Protein AF-A0A7N2MAT2-F1 (afdb_monomer_lite)

Structure (mmCIF, N/CA/C/O backbone):
data_AF-A0A7N2MAT2-F1
#
_entry.id   AF-A0A7N2MAT2-F1
#
loop_
_atom_site.group_PDB
_atom_site.id
_atom_site.type_symbol
_atom_site.label_atom_id
_atom_site.label_alt_id
_atom_site.label_comp_id
_atom_site.label_asym_id
_atom_site.label_entity_id
_atom_site.label_seq_id
_atom_site.pdbx_PDB_ins_code
_atom_site.Cartn_x
_atom_site.Cartn_y
_atom_site.Cartn_z
_atom_site.occupancy
_atom_site.B_iso_or_equiv
_atom_site.auth_seq_id
_atom_site.auth_comp_id
_atom_site.auth_asym_id
_atom_site.auth_atom_id
_atom_site.pdbx_PDB_model_num
ATOM 1 N N . MET A 1 1 ? -29.781 -17.887 27.321 1.00 36.00 1 MET A N 1
ATOM 2 C CA . MET A 1 1 ? -29.172 -17.458 26.044 1.00 36.00 1 MET A CA 1
ATOM 3 C C . MET A 1 1 ? -29.415 -15.967 25.912 1.00 36.00 1 MET A C 1
ATOM 5 O O . MET A 1 1 ? -30.564 -15.576 25.769 1.00 36.00 1 MET A O 1
ATOM 9 N N . ALA A 1 2 ? -28.387 -15.138 26.087 1.00 37.56 2 ALA A N 1
ATOM 10 C CA . ALA A 1 2 ? -28.509 -13.698 25.880 1.00 37.56 2 ALA A CA 1
ATOM 11 C C . ALA A 1 2 ? -28.261 -13.414 24.395 1.00 37.56 2 ALA A C 1
ATOM 13 O O . ALA A 1 2 ? -27.155 -13.630 23.907 1.00 37.56 2 ALA A O 1
ATOM 14 N N . ASN A 1 3 ? -29.299 -12.980 23.681 1.00 39.81 3 ASN A N 1
ATOM 15 C CA . ASN A 1 3 ? -29.162 -12.456 22.330 1.00 39.81 3 ASN A CA 1
ATOM 16 C C . ASN A 1 3 ? -28.732 -10.991 22.464 1.00 39.81 3 ASN A C 1
ATOM 18 O O . ASN A 1 3 ? -29.549 -10.129 22.777 1.00 39.81 3 ASN A O 1
ATOM 22 N N . SER A 1 4 ? -27.438 -10.719 22.297 1.00 40.03 4 SER A N 1
ATOM 23 C CA . SER A 1 4 ? -26.948 -9.354 22.124 1.00 40.03 4 SER A CA 1
ATOM 24 C C . SER A 1 4 ? -27.066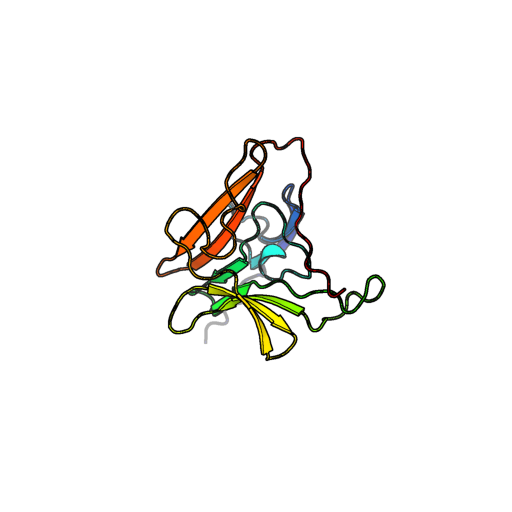 -9.016 20.643 1.00 40.03 4 SER A C 1
ATOM 26 O O . SER A 1 4 ? -26.156 -9.258 19.855 1.00 40.03 4 SER A O 1
ATOM 28 N N . THR A 1 5 ? -28.219 -8.491 20.242 1.00 49.62 5 THR A N 1
ATOM 29 C CA . THR A 1 5 ? -28.290 -7.654 19.047 1.00 49.62 5 THR A CA 1
ATOM 30 C C . THR A 1 5 ? -27.526 -6.379 19.379 1.00 49.62 5 THR A C 1
ATOM 32 O O . THR A 1 5 ? -28.062 -5.499 20.049 1.00 49.62 5 THR A O 1
ATOM 35 N N . LYS A 1 6 ? -26.254 -6.291 18.971 1.00 52.84 6 LYS A N 1
ATOM 36 C CA . LYS A 1 6 ? -25.632 -4.978 18.792 1.00 52.84 6 LYS A CA 1
ATOM 37 C C . LYS A 1 6 ? -26.511 -4.253 17.781 1.00 52.84 6 LYS A C 1
ATOM 39 O O . LYS A 1 6 ? -26.612 -4.709 16.643 1.00 52.84 6 LYS A O 1
ATOM 44 N N . GLU A 1 7 ? -27.198 -3.196 18.208 1.00 53.06 7 GLU A N 1
AT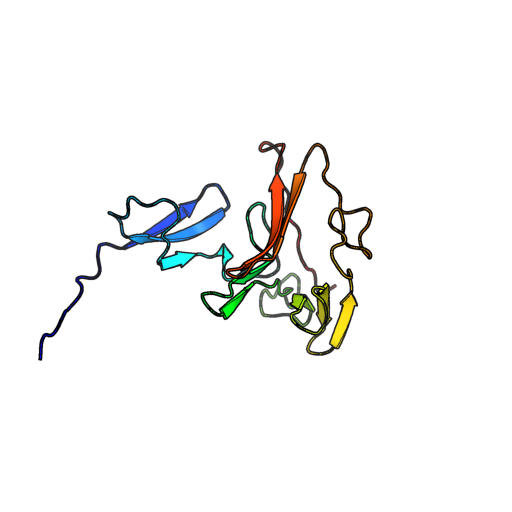OM 45 C CA . GLU A 1 7 ? -27.733 -2.225 17.260 1.00 53.06 7 GLU A CA 1
ATOM 46 C C . GLU A 1 7 ? -26.580 -1.871 16.326 1.00 53.06 7 GLU A C 1
ATOM 48 O O . GLU A 1 7 ? -25.486 -1.535 16.787 1.00 53.06 7 GLU A O 1
ATOM 53 N N . ALA A 1 8 ? -26.783 -2.057 15.023 1.00 57.25 8 ALA A N 1
ATOM 54 C CA . ALA A 1 8 ? -25.854 -1.545 14.038 1.00 57.25 8 ALA A CA 1
ATOM 55 C C . ALA A 1 8 ? -25.873 -0.026 14.207 1.00 57.25 8 ALA A C 1
ATOM 57 O O . ALA A 1 8 ? -26.793 0.637 13.730 1.00 57.25 8 ALA A O 1
ATOM 58 N N . GLY A 1 9 ? -24.919 0.499 14.980 1.00 64.69 9 GLY A N 1
ATOM 59 C CA . GLY A 1 9 ? -24.742 1.929 15.157 1.00 64.69 9 GLY A CA 1
ATOM 60 C C . GLY A 1 9 ? -24.710 2.579 13.782 1.00 64.69 9 GLY A C 1
ATOM 61 O O . GLY A 1 9 ? -24.147 2.005 12.841 1.00 64.69 9 GLY A O 1
ATOM 62 N N . ASN A 1 10 ? -25.370 3.732 13.651 1.00 82.44 10 ASN A N 1
ATOM 63 C CA . ASN A 1 10 ? -25.437 4.471 12.395 1.00 82.44 10 ASN A CA 1
ATOM 64 C C . ASN A 1 10 ? -24.042 4.516 11.765 1.00 82.44 10 ASN A C 1
ATOM 66 O O . ASN A 1 10 ? -23.112 5.091 12.326 1.00 82.44 10 ASN A O 1
ATOM 70 N N . SER A 1 11 ? -23.870 3.829 10.641 1.00 88.69 11 SER A N 1
ATOM 71 C CA . SER A 1 11 ? -22.589 3.737 9.951 1.00 88.69 11 SER A CA 1
ATOM 72 C C . SER A 1 11 ? -22.582 4.738 8.810 1.00 88.69 11 SER A C 1
ATOM 74 O O . SER A 1 11 ? -23.569 4.866 8.085 1.00 88.69 11 SER A O 1
ATOM 76 N N . LYS A 1 12 ? -21.466 5.441 8.631 1.00 91.62 12 LYS A N 1
ATOM 77 C CA . LYS A 1 12 ? -21.281 6.396 7.539 1.00 91.62 12 LYS A CA 1
ATOM 78 C C . LYS A 1 12 ? -20.102 6.006 6.667 1.00 91.62 12 LYS A C 1
ATOM 80 O O . LYS A 1 12 ? -19.063 5.556 7.154 1.00 91.62 12 LYS A O 1
ATOM 85 N N . VAL A 1 13 ? -20.275 6.230 5.371 1.00 94.69 13 VAL A N 1
ATOM 86 C CA . VAL A 1 13 ? -19.206 6.145 4.378 1.00 94.69 13 VAL A CA 1
ATOM 87 C C . VAL A 1 13 ? -18.666 7.550 4.157 1.00 94.69 13 VAL A C 1
ATOM 89 O O . VAL A 1 13 ? -19.436 8.488 3.955 1.00 94.69 13 VAL A O 1
ATOM 92 N N . GLN A 1 14 ? -17.350 7.707 4.208 1.00 94.31 14 GLN A N 1
ATOM 93 C CA . GLN A 1 14 ? -16.696 8.997 4.041 1.00 94.31 14 GLN A CA 1
ATOM 94 C C . GLN A 1 14 ? -15.456 8.858 3.165 1.00 94.31 14 GLN A C 1
ATOM 96 O O . GLN A 1 14 ? -14.627 7.986 3.400 1.00 94.31 14 GLN A O 1
ATOM 101 N N . LEU A 1 15 ? -15.304 9.753 2.190 1.00 96.56 15 LEU A N 1
ATOM 102 C CA . LEU A 1 15 ? -14.044 9.945 1.480 1.00 96.56 15 LEU A CA 1
ATOM 103 C C . LEU A 1 15 ? -13.208 10.981 2.239 1.00 96.56 15 LEU A C 1
ATOM 105 O O . LEU A 1 15 ? -13.684 12.088 2.489 1.00 96.56 15 LEU A O 1
ATOM 109 N N . LEU A 1 16 ? -12.000 10.605 2.654 1.00 94.62 16 LEU A N 1
ATOM 110 C CA . LEU A 1 16 ? -11.055 11.502 3.321 1.00 94.62 16 LEU A CA 1
ATOM 111 C C . LEU A 1 16 ? -10.251 12.309 2.296 1.00 94.62 16 LEU A C 1
ATOM 113 O O . LEU A 1 16 ? -10.093 11.880 1.153 1.00 94.62 16 LEU A O 1
ATOM 117 N N . ASP A 1 17 ? -9.654 13.419 2.731 1.00 92.06 17 ASP A N 1
ATOM 118 C CA . ASP A 1 17 ? -8.794 14.263 1.882 1.00 92.06 17 ASP A CA 1
ATOM 119 C C . ASP A 1 17 ? -7.564 13.513 1.339 1.00 92.06 17 ASP A C 1
ATOM 121 O O . ASP A 1 17 ? -7.007 13.880 0.307 1.00 92.06 17 ASP A O 1
ATOM 125 N N . SER A 1 18 ? -7.156 12.422 1.998 1.00 91.88 18 SER A N 1
ATOM 126 C CA . SER A 1 18 ? -6.105 11.518 1.514 1.00 91.88 18 SER A CA 1
ATOM 127 C C . SER A 1 18 ? -6.521 10.673 0.304 1.00 91.88 18 SER A C 1
ATOM 129 O O . SER A 1 18 ? -5.674 10.022 -0.303 1.00 91.88 18 SER A O 1
ATOM 131 N N . GLY A 1 19 ? -7.813 10.639 -0.035 1.00 94.12 19 GLY A N 1
ATOM 132 C CA . GLY A 1 19 ? -8.395 9.724 -1.017 1.00 94.12 19 GLY A CA 1
ATOM 133 C C . GLY A 1 19 ? -8.821 8.374 -0.433 1.00 94.12 19 GLY A C 1
ATOM 134 O O . GLY A 1 19 ? -9.350 7.541 -1.165 1.00 94.12 19 GLY A O 1
ATOM 135 N N . ASN A 1 20 ? -8.630 8.143 0.870 1.00 96.75 20 ASN A N 1
ATOM 136 C CA . ASN A 1 20 ? -9.092 6.920 1.521 1.00 96.75 20 ASN A CA 1
ATOM 137 C C . ASN A 1 20 ? -10.613 6.969 1.732 1.00 96.75 20 ASN A C 1
ATOM 139 O O . ASN A 1 20 ? -11.121 7.817 2.469 1.00 96.75 20 ASN A O 1
ATOM 143 N N . LEU A 1 21 ? -11.340 6.053 1.099 1.00 97.25 21 LEU A N 1
ATOM 144 C CA . LEU A 1 21 ? -12.749 5.804 1.377 1.00 97.25 21 LEU A CA 1
ATOM 145 C C . LEU A 1 21 ? -12.864 4.910 2.614 1.00 97.25 21 LEU A C 1
ATOM 147 O O . LEU A 1 21 ? -12.332 3.803 2.620 1.00 97.25 21 LEU A O 1
ATOM 151 N N . VAL A 1 22 ? -13.562 5.376 3.647 1.00 96.19 22 VAL A N 1
ATOM 152 C CA . VAL A 1 22 ? -13.679 4.679 4.933 1.00 96.19 22 VAL A CA 1
ATOM 153 C C . VAL A 1 22 ? -15.134 4.445 5.319 1.00 96.19 22 VAL A C 1
ATOM 155 O O . VAL A 1 22 ? -16.005 5.278 5.061 1.00 96.19 22 VAL A O 1
ATOM 158 N N . LEU A 1 23 ? -15.381 3.316 5.979 1.00 94.69 23 LEU A N 1
ATOM 159 C CA . LEU A 1 23 ? -16.622 3.012 6.681 1.00 94.69 23 LEU A CA 1
ATOM 160 C C . LEU A 1 23 ? -16.356 3.111 8.184 1.00 94.69 23 LEU A C 1
ATOM 162 O O . LEU A 1 23 ? -15.472 2.427 8.707 1.00 94.69 23 LEU A O 1
ATOM 166 N N . ARG A 1 24 ? -17.118 3.957 8.877 1.00 91.56 24 ARG A N 1
ATOM 167 C CA . ARG A 1 24 ? -16.989 4.155 10.325 1.00 91.56 24 ARG A CA 1
ATOM 168 C C . ARG A 1 24 ? -18.332 4.392 10.989 1.00 91.56 24 ARG A C 1
ATOM 170 O O . ARG A 1 24 ? -19.266 4.866 10.343 1.00 91.56 24 ARG A O 1
ATOM 177 N N . GLU A 1 25 ? -18.410 4.107 12.281 1.00 89.88 25 GLU A N 1
ATOM 178 C CA . GLU A 1 25 ? -19.578 4.464 13.083 1.00 89.88 25 GLU A CA 1
ATOM 179 C C . GLU A 1 25 ? -19.681 5.994 13.215 1.00 89.88 25 GLU A C 1
ATOM 181 O O . GLU A 1 25 ? -18.684 6.719 13.262 1.00 89.88 25 GLU A O 1
ATOM 186 N N . GLU A 1 26 ? -20.906 6.512 13.217 1.00 83.75 26 GLU A N 1
ATOM 187 C CA . GLU A 1 26 ? -21.192 7.947 13.217 1.00 83.75 26 GLU A CA 1
ATOM 188 C C . GLU A 1 26 ? -20.692 8.632 14.492 1.00 83.75 26 GLU A C 1
ATOM 190 O O . GLU A 1 26 ? -20.127 9.725 14.403 1.00 83.75 26 GLU A O 1
ATOM 195 N N . ASN A 1 27 ? -20.832 7.934 15.623 1.00 80.69 27 ASN A N 1
ATOM 196 C CA . ASN A 1 27 ? -20.453 8.369 16.968 1.00 80.69 27 ASN A CA 1
ATOM 197 C C . ASN A 1 27 ? -19.038 7.919 17.376 1.00 80.69 27 ASN A C 1
ATOM 199 O O . ASN A 1 27 ? -18.682 8.024 18.547 1.00 80.69 27 ASN A O 1
ATOM 203 N N . GLU A 1 28 ? -18.239 7.379 16.450 1.00 78.56 28 GLU A N 1
ATOM 204 C CA . GLU A 1 28 ? -16.863 6.991 16.761 1.00 78.56 28 GLU A CA 1
ATOM 205 C C . GLU A 1 28 ? -15.975 8.235 16.866 1.00 78.56 28 GLU A C 1
ATOM 207 O O . GLU A 1 28 ? -15.676 8.908 15.873 1.00 78.56 28 GLU A O 1
ATOM 212 N N . GLU A 1 29 ? -15.554 8.531 18.093 1.00 75.06 29 GLU A N 1
ATOM 213 C CA . GLU A 1 29 ? -14.675 9.655 18.413 1.00 75.06 29 GLU A CA 1
ATOM 214 C C . GLU A 1 29 ? -13.197 9.308 18.212 1.00 75.06 29 GLU A C 1
ATOM 216 O O . GLU A 1 29 ? -12.370 10.212 18.061 1.00 75.06 29 GLU A O 1
ATOM 221 N N . LYS A 1 30 ? -12.833 8.014 18.190 1.00 78.38 30 LYS A N 1
ATOM 222 C CA . LYS A 1 30 ? -11.439 7.621 17.987 1.00 78.38 30 LYS A CA 1
ATOM 223 C C . LYS A 1 30 ? -11.016 7.896 16.544 1.00 78.38 30 LYS A C 1
ATOM 225 O O . LYS A 1 30 ? -11.617 7.351 15.612 1.00 78.38 30 LYS A O 1
ATOM 230 N N . PRO A 1 31 ? -9.947 8.685 16.334 1.00 72.94 31 PRO A N 1
ATOM 231 C CA . PRO A 1 31 ? -9.366 8.817 15.010 1.00 72.94 31 PRO A CA 1
ATOM 232 C C . PRO A 1 31 ? -8.930 7.433 14.509 1.00 72.94 31 PRO A C 1
ATOM 234 O O . PRO A 1 31 ? -8.417 6.621 15.275 1.00 72.94 31 PRO A O 1
ATOM 237 N N . GLU A 1 32 ? -9.174 7.171 13.224 1.00 80.44 32 GLU A N 1
ATOM 238 C CA . GLU A 1 32 ? -8.722 5.967 12.508 1.00 80.44 32 GLU A CA 1
ATOM 239 C C . GLU A 1 32 ? -9.322 4.619 12.952 1.00 80.44 32 GLU A C 1
ATOM 241 O O . GLU A 1 32 ? -8.899 3.573 12.460 1.00 80.44 32 GLU A O 1
ATOM 246 N N . ASN A 1 33 ? -10.355 4.601 13.807 1.00 87.50 33 ASN A N 1
ATOM 247 C CA . ASN A 1 33 ? -11.089 3.365 14.099 1.00 87.50 33 ASN A CA 1
ATOM 248 C C . ASN A 1 33 ? -12.126 3.067 13.001 1.00 87.50 33 ASN A C 1
ATOM 250 O O . ASN A 1 33 ? -13.323 3.312 13.152 1.00 87.50 33 ASN A O 1
ATOM 254 N N . TYR A 1 34 ? -11.644 2.595 11.853 1.00 91.75 34 TYR A N 1
ATOM 255 C CA . TYR A 1 34 ? -12.476 2.256 10.701 1.00 91.75 34 TYR A CA 1
ATOM 256 C C . TYR A 1 34 ? -12.891 0.785 10.737 1.00 91.75 34 TYR A C 1
ATOM 258 O O . TYR A 1 34 ? -12.069 -0.099 10.971 1.00 91.75 34 TYR A O 1
ATOM 266 N N . SER A 1 35 ? -14.160 0.503 10.442 1.00 91.94 35 SER A N 1
ATOM 267 C CA . SER A 1 35 ? -14.630 -0.873 10.230 1.00 91.94 35 SER A CA 1
ATOM 268 C C . SER A 1 35 ? -14.158 -1.426 8.883 1.00 91.94 35 SER A C 1
ATOM 270 O O . SER A 1 35 ? -14.019 -2.635 8.721 1.00 91.94 35 SER A O 1
ATOM 272 N N . TRP A 1 36 ? -13.925 -0.537 7.913 1.00 94.81 36 TRP A N 1
ATOM 273 C CA . TRP A 1 36 ? -13.347 -0.845 6.608 1.00 94.81 36 TRP A CA 1
ATOM 274 C C . TRP A 1 36 ? -12.690 0.405 6.014 1.00 94.81 36 TRP A C 1
ATOM 276 O O . TRP A 1 36 ? -13.170 1.521 6.232 1.00 94.81 36 TRP A O 1
ATOM 286 N N . GLN A 1 37 ? -11.632 0.225 5.224 1.00 96.56 37 GLN A N 1
ATOM 287 C CA . GLN A 1 37 ? -11.011 1.301 4.456 1.00 96.56 37 GLN A CA 1
ATOM 288 C C . GLN A 1 37 ? -10.483 0.812 3.105 1.00 96.56 37 GLN A C 1
ATOM 290 O O . GLN A 1 37 ? -9.974 -0.299 2.980 1.00 96.56 37 GLN A O 1
ATOM 295 N N . SER A 1 38 ? -10.551 1.672 2.093 1.00 97.50 38 SER A N 1
ATOM 296 C CA . SER A 1 38 ? -10.069 1.367 0.741 1.00 97.50 38 SER A CA 1
ATOM 297 C C . SER A 1 38 ? -8.557 1.162 0.666 1.00 97.50 38 SER A C 1
ATOM 299 O O . SER A 1 38 ? -8.086 0.360 -0.133 1.00 97.50 38 SER A O 1
ATOM 301 N N . PHE A 1 39 ? -7.786 1.836 1.525 1.00 97.00 39 PHE A N 1
ATOM 302 C CA . PHE A 1 39 ? -6.323 1.728 1.548 1.00 97.00 39 PHE A CA 1
ATOM 303 C C . PHE A 1 39 ? -5.817 0.338 1.969 1.00 97.00 39 PHE A C 1
ATOM 305 O O . PHE A 1 39 ? -4.659 0.013 1.716 1.00 97.00 39 PHE A O 1
ATOM 312 N N . ASP A 1 40 ? -6.679 -0.487 2.567 1.00 97.06 40 ASP A N 1
ATOM 313 C CA . ASP A 1 40 ? -6.394 -1.888 2.884 1.00 97.06 40 ASP A CA 1
ATOM 314 C C . ASP A 1 40 ? -6.534 -2.817 1.666 1.00 97.06 40 ASP A C 1
ATOM 316 O O . ASP A 1 40 ? -5.994 -3.919 1.676 1.00 97.06 40 ASP A O 1
ATOM 320 N N . TYR A 1 41 ? -7.204 -2.361 0.602 1.00 96.69 41 TYR A N 1
ATOM 321 C CA . TYR A 1 41 ? -7.476 -3.130 -0.616 1.00 96.69 41 TYR A CA 1
ATOM 322 C C . TYR A 1 41 ? -7.061 -2.336 -1.864 1.00 96.69 41 TYR A C 1
ATOM 324 O O . TYR A 1 41 ? -7.911 -1.936 -2.666 1.00 96.69 41 TYR A O 1
ATOM 332 N N . PRO A 1 42 ? -5.758 -2.053 -2.024 1.00 95.94 42 PRO A N 1
ATOM 333 C CA . PRO A 1 42 ? -5.259 -1.323 -3.181 1.00 95.94 42 PRO A CA 1
ATOM 334 C C . PRO A 1 42 ? -5.503 -2.061 -4.508 1.00 95.94 42 PRO A C 1
ATOM 336 O O . PRO A 1 42 ? -5.515 -3.288 -4.566 1.00 95.94 42 PRO A O 1
ATOM 339 N N . SER A 1 43 ? -5.641 -1.288 -5.589 1.00 95.69 43 SER A N 1
ATOM 340 C CA . SER A 1 43 ? -5.639 -1.786 -6.974 1.00 95.69 43 SER A CA 1
ATOM 341 C C . SER A 1 43 ? -4.225 -1.658 -7.569 1.00 95.69 43 SER A C 1
ATOM 343 O O . SER A 1 43 ? -3.272 -2.188 -7.004 1.00 95.69 43 SER A O 1
ATOM 345 N N . ASP A 1 44 ? -4.054 -0.942 -8.676 1.00 96.31 44 ASP A N 1
ATOM 346 C CA . ASP A 1 44 ? -2.773 -0.739 -9.363 1.00 96.31 44 ASP A CA 1
ATOM 347 C C . ASP A 1 44 ? -1.979 0.470 -8.839 1.00 96.31 44 ASP A C 1
ATOM 349 O O . ASP A 1 44 ? -0.795 0.629 -9.137 1.00 96.31 44 ASP A O 1
ATOM 353 N N . THR A 1 45 ? -2.630 1.333 -8.060 1.00 96.12 45 THR A N 1
ATOM 354 C CA . THR A 1 45 ? -2.127 2.658 -7.702 1.00 96.12 45 THR A CA 1
ATOM 355 C C . THR A 1 45 ? -1.771 2.750 -6.221 1.00 96.12 45 THR A C 1
ATOM 357 O O . THR A 1 45 ? -2.551 2.385 -5.344 1.00 96.12 45 THR A O 1
ATOM 360 N N . TRP A 1 46 ? -0.605 3.328 -5.945 1.00 95.62 46 TRP A N 1
ATOM 361 C CA . TRP A 1 46 ? -0.111 3.658 -4.616 1.00 95.62 46 TRP A CA 1
ATOM 362 C C . TRP A 1 46 ? -0.116 5.175 -4.407 1.00 95.62 46 TRP A C 1
ATOM 364 O O . TRP A 1 46 ? 0.550 5.924 -5.133 1.00 95.62 46 TRP A O 1
ATOM 374 N N . LEU A 1 47 ? -0.886 5.621 -3.415 1.00 95.88 47 LEU A N 1
ATOM 375 C CA . LEU A 1 47 ? -1.061 7.019 -3.022 1.00 95.88 47 LEU A CA 1
ATOM 376 C C . LEU A 1 47 ? -0.277 7.344 -1.741 1.00 95.88 47 LEU A C 1
ATOM 378 O O . LEU A 1 47 ? 0.047 6.435 -0.968 1.00 95.88 47 LEU A O 1
ATOM 382 N N . PRO A 1 48 ? 0.001 8.634 -1.477 1.00 94.81 48 PRO A N 1
ATOM 383 C CA . PRO A 1 48 ? 0.621 9.042 -0.225 1.00 94.81 48 PRO A CA 1
ATOM 384 C C . PRO A 1 48 ? -0.208 8.580 0.981 1.00 94.81 48 PRO A C 1
ATOM 386 O O . PRO A 1 48 ? -1.427 8.740 1.004 1.00 94.81 48 PRO A O 1
ATOM 389 N N . GLY A 1 49 ? 0.447 8.013 1.994 1.00 93.81 49 GLY A N 1
ATOM 390 C CA . GLY A 1 49 ? -0.219 7.482 3.190 1.00 93.81 49 GLY A CA 1
ATOM 391 C C . GLY A 1 49 ? -0.776 6.057 3.053 1.00 93.81 49 GLY A C 1
ATOM 392 O O . GLY A 1 49 ? -1.221 5.486 4.046 1.00 93.81 49 GLY A O 1
ATOM 393 N N . MET A 1 50 ? -0.729 5.447 1.863 1.00 96.00 50 MET A N 1
ATOM 394 C CA . MET A 1 50 ? -1.061 4.030 1.697 1.00 96.00 50 MET A CA 1
ATOM 395 C C . MET A 1 50 ? 0.090 3.139 2.167 1.00 96.00 50 MET A C 1
ATOM 397 O O . MET A 1 50 ? 1.255 3.359 1.819 1.00 96.00 50 MET A O 1
ATOM 401 N N . LYS A 1 51 ? -0.247 2.074 2.894 1.00 95.94 51 LYS A N 1
ATOM 402 C CA . LYS A 1 51 ? 0.701 1.045 3.331 1.00 95.94 51 LYS A CA 1
ATOM 403 C C . LYS A 1 51 ? 0.738 -0.095 2.315 1.00 95.94 51 LYS A C 1
ATOM 405 O O . LYS A 1 51 ? -0.299 -0.671 2.008 1.00 95.94 51 LYS A O 1
ATOM 410 N N . VAL A 1 52 ? 1.928 -0.461 1.847 1.00 95.19 52 VAL A N 1
ATOM 411 C CA . VAL A 1 52 ? 2.169 -1.710 1.108 1.00 95.19 52 VAL A CA 1
ATOM 412 C C . VAL A 1 52 ? 2.959 -2.649 2.003 1.00 95.19 52 VAL A C 1
ATOM 414 O O . VAL A 1 52 ? 4.030 -2.286 2.482 1.00 95.19 52 VAL A O 1
ATOM 417 N N . GLY A 1 53 ? 2.428 -3.840 2.260 1.00 95.06 53 GLY A N 1
ATOM 418 C CA . GLY A 1 53 ? 2.971 -4.783 3.231 1.00 95.06 53 GLY A CA 1
ATOM 419 C C . GLY A 1 53 ? 1.886 -5.496 4.027 1.00 95.06 53 GLY A C 1
ATOM 420 O O . GLY A 1 53 ? 0.773 -5.668 3.554 1.00 95.06 53 GLY A O 1
ATOM 421 N N . TRP A 1 54 ? 2.203 -5.909 5.243 1.00 95.56 54 TRP A N 1
ATOM 422 C CA . TRP A 1 54 ? 1.406 -6.794 6.074 1.00 95.56 54 TRP A CA 1
ATOM 423 C C . TRP A 1 54 ? 0.914 -6.107 7.342 1.00 95.56 54 TRP A C 1
ATOM 425 O O . TRP A 1 54 ? 1.672 -5.450 8.053 1.00 95.56 54 TRP A O 1
ATOM 435 N N . ASP A 1 55 ? -0.358 -6.318 7.655 1.00 95.69 55 ASP A N 1
ATOM 436 C CA . ASP A 1 55 ? -0.867 -6.187 9.016 1.00 95.69 55 ASP A CA 1
ATOM 437 C C . ASP A 1 55 ? -0.901 -7.580 9.648 1.00 95.69 55 ASP A C 1
ATOM 439 O O . ASP A 1 55 ? -1.710 -8.432 9.276 1.00 95.69 55 ASP A O 1
ATOM 443 N N . PHE A 1 56 ? -0.002 -7.826 10.601 1.00 95.25 56 PHE A N 1
ATOM 444 C CA . PHE A 1 56 ? 0.117 -9.127 11.254 1.00 95.25 56 PHE A CA 1
ATOM 445 C C . PHE A 1 56 ? -1.004 -9.386 12.260 1.00 95.25 56 PHE A C 1
ATOM 447 O O . PHE A 1 56 ? -1.264 -10.540 12.596 1.00 95.25 56 PHE A O 1
ATOM 454 N N . ARG A 1 57 ? -1.694 -8.342 12.733 1.00 94.62 57 ARG A N 1
ATOM 455 C CA . ARG A 1 57 ? -2.814 -8.485 13.670 1.00 94.62 57 ARG A CA 1
ATOM 456 C C . ARG A 1 57 ? -4.046 -9.051 12.978 1.00 94.62 57 ARG A C 1
ATOM 458 O O . ARG A 1 57 ? -4.794 -9.805 13.594 1.00 94.62 57 ARG A O 1
ATOM 465 N N . THR A 1 58 ? -4.270 -8.655 11.727 1.00 93.50 58 THR A N 1
ATOM 466 C CA . THR A 1 58 ? -5.414 -9.097 10.913 1.00 93.50 58 THR A CA 1
ATOM 467 C C . THR A 1 58 ? -5.048 -10.187 9.905 1.00 93.50 58 THR A C 1
ATOM 469 O O . THR A 1 58 ? -5.936 -10.876 9.409 1.00 93.50 58 THR A O 1
ATOM 472 N N . GLY A 1 59 ? -3.755 -10.372 9.618 1.00 93.88 59 GLY A N 1
ATOM 473 C CA . GLY A 1 59 ? -3.261 -11.270 8.571 1.00 93.88 59 GLY A CA 1
ATOM 474 C C . GLY A 1 59 ? -3.424 -10.705 7.156 1.00 93.88 59 GLY A C 1
ATOM 475 O O . GLY A 1 59 ? -3.298 -11.450 6.187 1.00 93.88 59 GLY A O 1
ATOM 476 N N . LEU A 1 60 ? -3.727 -9.410 7.028 1.00 95.75 60 LEU A N 1
ATOM 477 C CA . LEU A 1 60 ? -3.992 -8.760 5.751 1.00 95.75 60 LEU A CA 1
ATOM 478 C C . LEU A 1 60 ? -2.689 -8.398 5.023 1.00 95.75 60 LEU A C 1
ATOM 480 O O . LEU A 1 60 ? -1.865 -7.640 5.543 1.00 95.75 60 LEU A O 1
ATOM 484 N N . GLU A 1 61 ? -2.560 -8.868 3.782 1.00 95.31 61 GLU A N 1
ATOM 485 C CA . GLU A 1 61 ? -1.545 -8.422 2.825 1.00 95.31 61 GLU A CA 1
ATOM 486 C C . GLU A 1 61 ? -2.089 -7.278 1.958 1.00 95.31 61 GLU A C 1
ATOM 488 O O . GLU A 1 61 ? -3.099 -7.419 1.271 1.00 95.31 61 GLU A O 1
ATOM 493 N N . ARG A 1 62 ? -1.377 -6.152 1.948 1.00 96.81 62 ARG A N 1
ATOM 494 C CA . ARG A 1 62 ? -1.599 -5.007 1.062 1.00 96.81 62 ARG A CA 1
ATOM 495 C C . ARG A 1 62 ? -0.549 -5.034 -0.040 1.00 96.81 62 ARG A C 1
ATOM 497 O O . ARG A 1 62 ? 0.621 -4.732 0.211 1.00 96.81 62 ARG A O 1
ATOM 504 N N . CYS A 1 63 ? -0.957 -5.364 -1.257 1.00 95.56 63 CYS A N 1
ATOM 505 C CA . CYS A 1 63 ? -0.093 -5.369 -2.435 1.00 95.56 63 CYS A CA 1
ATOM 506 C C . CYS A 1 63 ? -0.804 -4.729 -3.629 1.00 95.56 63 CYS A C 1
ATOM 508 O O . CYS A 1 63 ? -2.022 -4.811 -3.748 1.00 95.56 63 CYS A O 1
ATOM 510 N N . LEU A 1 64 ? -0.047 -4.090 -4.517 1.00 96.44 64 LEU A N 1
ATOM 511 C CA . LEU A 1 64 ? -0.607 -3.569 -5.760 1.00 96.44 64 LEU A CA 1
ATOM 512 C C . LEU A 1 64 ? -0.779 -4.705 -6.761 1.00 96.44 64 LEU A C 1
ATOM 514 O O . LEU A 1 64 ? 0.102 -5.558 -6.880 1.00 96.44 64 LEU A O 1
ATOM 518 N N . THR A 1 65 ? -1.858 -4.663 -7.533 1.00 96.25 65 THR A N 1
ATOM 519 C CA . THR A 1 65 ? -2.064 -5.538 -8.689 1.00 96.25 65 THR A CA 1
ATOM 520 C C . THR A 1 65 ? -2.357 -4.682 -9.908 1.00 96.25 65 THR A C 1
ATOM 522 O O . THR A 1 65 ? -3.270 -3.861 -9.881 1.00 96.25 65 THR A O 1
ATOM 525 N N . ALA A 1 66 ? -1.566 -4.860 -10.964 1.00 96.50 66 ALA A N 1
ATOM 526 C CA . ALA A 1 66 ? -1.731 -4.128 -12.209 1.00 96.50 66 ALA A CA 1
ATOM 527 C C . ALA A 1 66 ? -3.101 -4.409 -12.825 1.00 96.50 66 ALA A C 1
ATOM 529 O O . ALA A 1 66 ? -3.659 -5.498 -12.668 1.00 96.50 66 ALA A O 1
ATOM 530 N N . TRP A 1 67 ? -3.610 -3.448 -13.584 1.00 96.62 67 TRP A N 1
ATOM 531 C CA . TRP A 1 6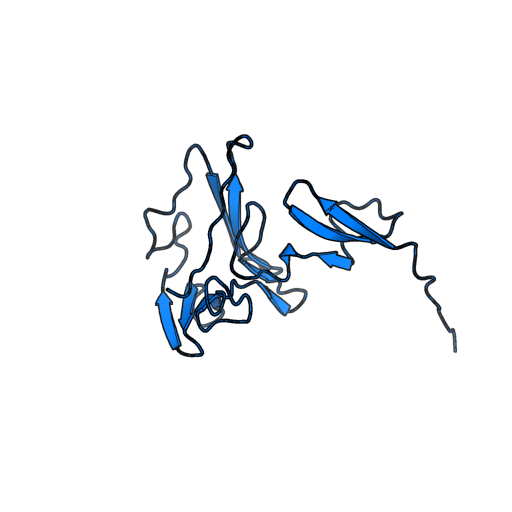7 ? -4.721 -3.704 -14.488 1.00 96.62 67 TRP A CA 1
ATOM 532 C C . TRP A 1 67 ? -4.288 -4.623 -15.625 1.00 96.62 67 TRP A C 1
ATOM 534 O O . TRP A 1 67 ? -3.137 -4.595 -16.070 1.00 96.62 67 TRP A O 1
ATOM 544 N N . LYS A 1 68 ? -5.228 -5.421 -16.125 1.00 94.81 68 LYS A N 1
ATOM 545 C CA . LYS A 1 68 ? -4.987 -6.327 -17.247 1.00 94.81 68 LYS A CA 1
ATOM 546 C C . LYS A 1 68 ? -4.642 -5.574 -18.533 1.00 94.81 68 LYS A C 1
ATOM 548 O O . LYS A 1 68 ? -3.821 -6.053 -19.318 1.00 94.81 68 LYS A O 1
ATOM 553 N N . SER A 1 69 ? -5.250 -4.409 -18.748 1.00 93.19 69 SER A N 1
ATOM 554 C CA . SER A 1 69 ? -4.892 -3.454 -19.801 1.00 93.19 69 SER A CA 1
ATO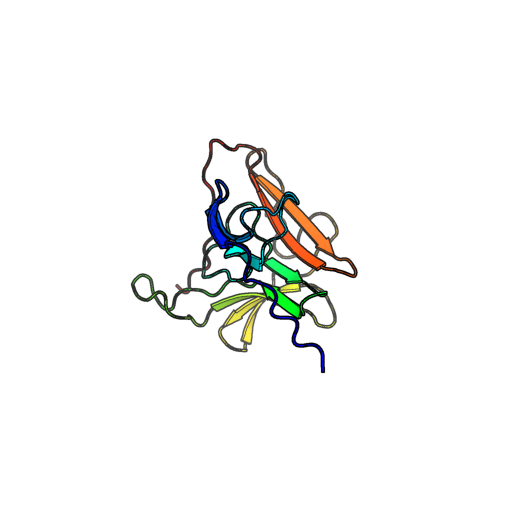M 555 C C . SER A 1 69 ? -5.351 -2.039 -19.423 1.00 93.19 69 SER A C 1
ATOM 557 O O . SER A 1 69 ? -6.030 -1.854 -18.417 1.00 93.19 69 SER A O 1
ATOM 559 N N . LEU A 1 70 ? -5.003 -1.031 -20.232 1.00 91.38 70 LEU A N 1
ATOM 560 C CA . LEU A 1 70 ? -5.416 0.362 -19.996 1.00 91.38 70 LEU A CA 1
ATOM 561 C C . LEU A 1 70 ? -6.947 0.533 -19.924 1.00 91.38 70 LEU A C 1
ATOM 563 O O . LEU A 1 70 ?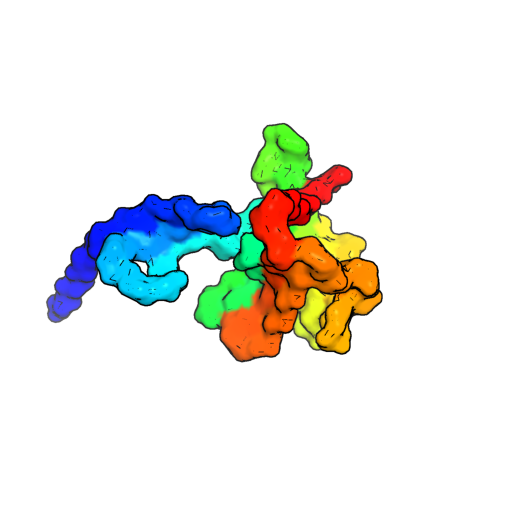 -7.431 1.384 -19.182 1.00 91.38 70 LEU A O 1
ATOM 567 N N . ASP A 1 71 ? -7.686 -0.288 -20.673 1.00 94.62 71 ASP A N 1
ATOM 568 C CA . ASP A 1 71 ? -9.148 -0.228 -20.781 1.00 94.62 71 ASP A CA 1
ATOM 569 C C . ASP A 1 71 ? -9.859 -1.326 -19.961 1.00 94.62 71 ASP A C 1
ATOM 571 O O . ASP A 1 71 ? -11.088 -1.352 -19.896 1.00 94.62 71 ASP A O 1
ATOM 575 N N . ASP A 1 72 ? -9.108 -2.245 -19.342 1.00 95.00 72 ASP A N 1
ATOM 576 C CA . ASP A 1 72 ? -9.630 -3.373 -18.561 1.00 95.00 72 ASP A CA 1
ATOM 577 C C . ASP A 1 72 ? -9.034 -3.360 -17.138 1.00 95.00 72 ASP A C 1
ATOM 579 O O . ASP A 1 72 ? -7.933 -3.885 -16.929 1.00 95.00 72 ASP A O 1
ATOM 583 N N . PRO A 1 73 ? -9.761 -2.803 -16.145 1.00 95.19 73 PRO A N 1
ATOM 584 C CA . PRO A 1 73 ? -9.297 -2.703 -14.764 1.00 95.19 73 PRO A CA 1
ATOM 585 C C . PRO A 1 73 ? -9.385 -4.024 -13.987 1.00 95.19 73 PRO A C 1
ATOM 587 O O . PRO A 1 73 ? -9.183 -4.040 -12.771 1.00 95.19 73 PRO A O 1
ATOM 590 N N . SER A 1 74 ? -9.723 -5.141 -14.645 1.00 95.88 74 SER A N 1
ATOM 591 C CA . SER A 1 74 ? -9.653 -6.457 -14.012 1.00 95.88 74 SER A CA 1
ATOM 592 C C . SER A 1 74 ? -8.213 -6.830 -13.642 1.00 95.88 74 SER A C 1
ATOM 594 O O . SER A 1 74 ? -7.244 -6.240 -14.126 1.00 95.88 74 SER A O 1
ATOM 596 N N . LEU A 1 75 ? -8.080 -7.817 -12.750 1.00 94.06 75 LEU A N 1
ATOM 597 C CA . LEU A 1 75 ? -6.789 -8.247 -12.216 1.00 94.06 75 LEU A CA 1
ATOM 598 C C . LEU A 1 75 ? -5.849 -8.689 -13.343 1.00 94.06 75 LEU A C 1
ATOM 600 O O . LEU A 1 75 ? -6.121 -9.647 -14.073 1.00 94.06 75 LEU A O 1
ATOM 604 N N . GLY A 1 76 ? -4.734 -7.979 -13.451 1.00 93.69 76 GLY A N 1
ATOM 605 C CA . GLY A 1 76 ? -3.621 -8.315 -14.311 1.00 93.69 76 GLY A CA 1
ATOM 606 C C . GLY A 1 76 ? -2.740 -9.426 -13.742 1.00 93.69 76 GLY A C 1
ATOM 607 O O . GLY A 1 76 ? -3.029 -10.051 -12.722 1.00 93.69 76 GLY A O 1
ATOM 608 N N . GLU A 1 77 ? -1.626 -9.677 -14.422 1.00 93.88 77 GLU A N 1
ATOM 609 C CA . GLU A 1 77 ? -0.648 -10.690 -14.016 1.00 93.88 77 GLU A CA 1
ATOM 610 C C . GLU A 1 77 ? 0.454 -10.121 -13.125 1.00 93.88 77 GLU A C 1
ATOM 612 O O . GLU A 1 77 ? 1.122 -10.889 -12.434 1.00 93.88 77 GLU A O 1
ATOM 617 N N . LEU A 1 78 ? 0.689 -8.806 -13.164 1.00 94.94 78 LEU A N 1
ATOM 618 C CA . LEU A 1 78 ? 1.732 -8.179 -12.361 1.00 94.94 78 LEU A CA 1
ATOM 619 C C . LEU A 1 78 ? 1.209 -7.781 -10.987 1.00 94.94 78 LEU A C 1
ATOM 621 O O . LEU A 1 78 ? 0.213 -7.072 -10.876 1.00 94.94 78 LEU A O 1
ATOM 625 N N . SER A 1 79 ? 1.940 -8.168 -9.947 1.00 94.56 79 SER A N 1
ATOM 626 C CA . SER A 1 79 ? 1.717 -7.696 -8.584 1.00 94.56 79 SER A CA 1
ATOM 627 C C . SER A 1 79 ? 3.003 -7.183 -7.952 1.00 94.56 79 SER A C 1
ATOM 629 O O . SER A 1 79 ? 4.107 -7.600 -8.314 1.00 94.56 79 SER A O 1
ATOM 631 N N . TRP A 1 80 ? 2.868 -6.247 -7.018 1.00 93.75 80 TRP A N 1
ATOM 632 C CA . TRP A 1 80 ? 3.981 -5.628 -6.309 1.00 93.75 80 TRP A CA 1
ATOM 633 C C . TRP A 1 80 ? 3.672 -5.514 -4.820 1.00 93.75 80 TRP A C 1
ATOM 635 O O . TRP A 1 80 ? 2.681 -4.903 -4.421 1.00 93.75 80 TRP A O 1
ATOM 645 N N . GLY A 1 81 ? 4.527 -6.103 -3.988 1.00 93.06 81 GLY A N 1
ATOM 646 C CA . GLY A 1 81 ? 4.304 -6.180 -2.548 1.00 93.06 81 GLY A CA 1
ATOM 647 C C . GLY A 1 81 ? 5.523 -6.689 -1.790 1.00 93.06 81 GLY A C 1
ATOM 648 O O . GLY A 1 81 ? 6.582 -6.928 -2.376 1.00 93.06 81 GLY A O 1
ATOM 649 N N . ILE A 1 82 ? 5.372 -6.835 -0.474 1.00 90.94 82 ILE A N 1
ATOM 650 C CA . ILE A 1 82 ? 6.420 -7.366 0.404 1.00 90.94 82 ILE A CA 1
ATOM 651 C C . ILE A 1 82 ? 6.195 -8.859 0.603 1.00 90.94 82 ILE A C 1
ATOM 653 O O . ILE A 1 82 ? 5.130 -9.272 1.048 1.00 90.94 82 ILE A O 1
ATOM 657 N N . GLU A 1 83 ? 7.213 -9.668 0.336 1.00 87.38 83 GLU A N 1
ATOM 658 C CA . GLU A 1 83 ? 7.147 -11.108 0.553 1.00 87.38 83 GLU A CA 1
ATOM 659 C C . GLU A 1 83 ? 7.787 -11.506 1.889 1.00 87.38 83 GLU A C 1
ATOM 661 O O . GLU A 1 83 ? 8.935 -11.163 2.175 1.00 87.38 83 GLU A O 1
ATOM 666 N N . LEU A 1 84 ? 7.032 -12.260 2.694 1.00 81.75 84 LEU A N 1
ATOM 667 C CA . LEU A 1 84 ? 7.480 -12.854 3.953 1.00 81.75 84 LEU A CA 1
ATOM 668 C C . LEU A 1 84 ? 8.085 -14.235 3.662 1.00 81.75 84 LEU A C 1
ATOM 670 O O . LEU A 1 84 ? 7.360 -15.218 3.546 1.00 81.75 84 LEU A O 1
ATOM 674 N N . HIS A 1 85 ? 9.395 -14.319 3.468 1.00 76.38 85 HIS A N 1
ATOM 675 C CA . HIS A 1 85 ? 10.141 -15.589 3.477 1.00 76.38 85 HIS A CA 1
ATOM 676 C C . HIS A 1 85 ? 11.352 -15.410 4.408 1.00 76.38 85 HIS A C 1
ATOM 678 O O . HIS A 1 85 ? 11.218 -14.817 5.476 1.00 76.38 85 HIS A O 1
ATOM 684 N N . ASP A 1 86 ? 12.536 -15.874 4.014 1.00 69.81 86 ASP A N 1
ATOM 685 C CA . ASP A 1 86 ? 13.751 -15.825 4.832 1.00 69.81 86 ASP A CA 1
ATOM 686 C C . ASP A 1 86 ? 14.276 -14.394 5.048 1.00 69.81 86 ASP A C 1
ATOM 688 O O . ASP A 1 86 ? 14.965 -14.120 6.030 1.00 69.81 86 ASP A O 1
ATOM 692 N N . TYR A 1 87 ? 13.929 -13.467 4.148 1.00 70.69 87 TYR A N 1
ATOM 693 C CA . TYR A 1 87 ? 14.287 -12.052 4.224 1.00 70.69 87 TYR A CA 1
ATOM 694 C C . TYR A 1 87 ? 13.139 -11.187 3.710 1.00 70.69 87 TYR A C 1
ATOM 696 O O . TYR A 1 87 ? 12.469 -11.543 2.740 1.00 70.69 87 TYR A O 1
ATOM 704 N N . LEU A 1 88 ? 12.938 -10.033 4.348 1.00 79.06 88 LEU A N 1
ATOM 705 C CA . LEU A 1 88 ? 11.939 -9.055 3.929 1.00 79.06 88 LEU A CA 1
ATOM 706 C C . LEU A 1 88 ? 12.390 -8.380 2.639 1.00 79.06 88 LEU A C 1
ATOM 708 O O . LEU A 1 88 ? 13.363 -7.622 2.631 1.00 79.06 88 LEU A O 1
ATOM 712 N N . GLU A 1 89 ? 11.665 -8.636 1.559 1.00 83.56 89 GLU A N 1
ATOM 713 C CA . GLU A 1 89 ? 11.964 -8.059 0.258 1.00 83.56 89 GLU A CA 1
ATOM 714 C C . GLU A 1 89 ? 10.707 -7.558 -0.424 1.00 83.56 89 GLU A C 1
ATOM 716 O O . GLU A 1 89 ? 9.668 -8.220 -0.430 1.00 83.56 89 GLU A O 1
ATOM 721 N N . ILE A 1 90 ? 10.834 -6.398 -1.063 1.00 87.19 90 ILE A N 1
ATOM 722 C CA . ILE A 1 90 ? 9.835 -5.960 -2.022 1.00 87.19 90 ILE A CA 1
ATOM 723 C C . ILE A 1 90 ? 10.092 -6.690 -3.338 1.00 87.19 90 ILE A C 1
ATOM 725 O O . ILE A 1 90 ? 11.187 -6.626 -3.916 1.00 87.19 90 ILE A O 1
ATOM 729 N N . VAL A 1 91 ? 9.059 -7.368 -3.819 1.00 90.00 91 VAL A N 1
ATOM 730 C CA . VAL A 1 91 ? 9.100 -8.176 -5.031 1.00 90.00 91 VAL A CA 1
ATOM 731 C C . VAL A 1 91 ? 8.007 -7.740 -5.990 1.00 90.00 91 VAL A C 1
ATOM 733 O O . VAL A 1 91 ? 6.895 -7.399 -5.591 1.00 90.00 91 VAL A O 1
ATOM 736 N N . MET A 1 92 ? 8.338 -7.781 -7.275 1.00 91.38 92 MET A N 1
ATOM 737 C CA . MET A 1 92 ? 7.354 -7.753 -8.343 1.00 91.38 92 MET A CA 1
ATOM 738 C C . MET A 1 92 ? 7.197 -9.171 -8.875 1.00 91.38 92 MET A C 1
ATOM 740 O O . MET A 1 92 ? 8.189 -9.810 -9.247 1.00 91.38 92 MET A O 1
ATOM 744 N N . LYS A 1 93 ? 5.966 -9.668 -8.909 1.00 92.06 93 LYS A N 1
ATOM 745 C CA . LYS A 1 93 ? 5.632 -10.995 -9.424 1.00 92.06 93 LYS A CA 1
ATOM 746 C C . LYS A 1 93 ? 4.848 -10.854 -10.720 1.00 92.06 93 LYS A C 1
ATOM 748 O O . LYS A 1 93 ? 4.089 -9.908 -10.876 1.00 92.06 93 LYS A O 1
ATOM 753 N N . LYS A 1 94 ? 5.047 -11.798 -11.637 1.00 92.88 94 LYS A N 1
ATOM 754 C CA . LYS A 1 94 ? 4.193 -12.033 -12.801 1.00 92.88 94 LYS A CA 1
ATOM 755 C C . LYS A 1 94 ? 3.546 -13.404 -12.634 1.00 92.88 94 LYS A C 1
ATOM 757 O O . LYS A 1 94 ? 4.222 -14.429 -12.766 1.00 92.88 94 LYS A O 1
ATOM 762 N N . GLY A 1 95 ? 2.270 -13.427 -12.263 1.00 88.44 95 GLY A N 1
ATOM 763 C CA . GLY A 1 95 ? 1.607 -14.621 -11.748 1.00 88.44 95 GLY A CA 1
ATOM 764 C C . GLY A 1 95 ? 2.338 -15.142 -10.507 1.00 88.44 95 GLY A C 1
ATOM 765 O O . GLY A 1 95 ? 2.572 -14.405 -9.552 1.00 88.44 95 GLY A O 1
ATOM 766 N N . SER A 1 96 ? 2.763 -16.406 -10.532 1.00 85.69 96 SER A N 1
ATOM 767 C CA . SER A 1 96 ? 3.531 -17.015 -9.433 1.00 85.69 96 SER A CA 1
ATOM 768 C C . SER A 1 96 ? 5.043 -16.770 -9.512 1.00 85.69 96 SER A C 1
ATOM 770 O O . SER A 1 96 ? 5.765 -17.091 -8.568 1.00 85.69 96 SER A O 1
ATOM 772 N N . ASN A 1 97 ? 5.547 -16.213 -10.617 1.00 89.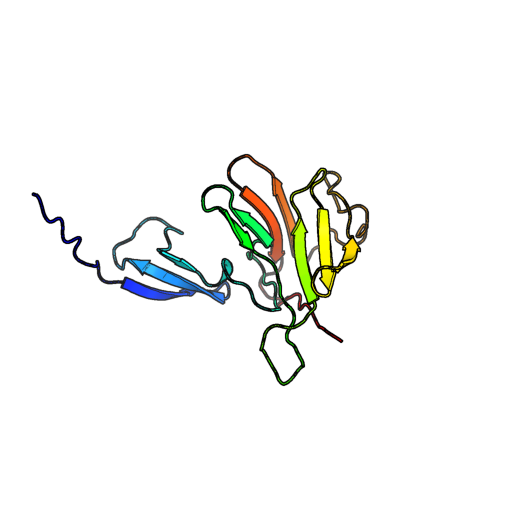81 97 ASN A N 1
ATOM 773 C CA . ASN A 1 97 ? 6.981 -16.069 -10.851 1.00 89.81 97 ASN A CA 1
ATOM 774 C C . ASN A 1 97 ? 7.484 -14.704 -10.381 1.00 89.81 97 ASN A C 1
ATOM 776 O O . ASN A 1 97 ? 6.915 -13.673 -10.731 1.00 89.81 97 ASN A O 1
ATOM 780 N N . LYS A 1 98 ? 8.597 -14.670 -9.642 1.00 89.00 98 LYS A N 1
ATOM 781 C CA . LYS A 1 98 ? 9.263 -13.408 -9.285 1.00 89.00 98 LYS A CA 1
ATOM 782 C C . LYS A 1 98 ? 9.913 -12.820 -10.538 1.00 89.00 98 LYS A C 1
ATOM 784 O O . LYS A 1 98 ? 10.826 -13.420 -11.097 1.00 89.00 98 LYS A O 1
ATOM 789 N N . PHE A 1 99 ? 9.430 -11.661 -10.970 1.00 86.19 99 PHE A N 1
ATOM 790 C CA . PHE A 1 99 ? 9.926 -10.954 -12.150 1.00 86.19 99 PHE A CA 1
ATOM 791 C C . PHE A 1 99 ? 11.066 -9.997 -11.793 1.00 86.19 99 PHE A C 1
ATOM 793 O O . PHE A 1 99 ? 12.064 -9.916 -12.504 1.00 86.19 99 PHE A O 1
ATOM 800 N N . PHE A 1 100 ? 10.944 -9.301 -10.661 1.00 85.38 100 PHE A N 1
ATOM 801 C CA . PHE A 1 100 ? 11.936 -8.336 -10.200 1.00 85.38 100 PHE A CA 1
ATOM 802 C C . PHE A 1 100 ? 12.029 -8.322 -8.673 1.00 85.38 100 PHE A C 1
ATOM 804 O O . PHE A 1 100 ? 11.032 -8.514 -7.975 1.00 85.38 100 PHE A O 1
ATOM 811 N N . ARG A 1 101 ? 13.235 -8.082 -8.149 1.00 85.69 101 ARG A N 1
ATOM 812 C CA . ARG A 1 101 ? 13.508 -7.965 -6.711 1.00 85.69 101 ARG A CA 1
ATOM 813 C C . ARG A 1 101 ? 14.164 -6.620 -6.444 1.00 85.69 101 ARG A C 1
ATOM 815 O O . ARG A 1 101 ? 15.237 -6.338 -6.970 1.00 85.69 101 ARG A O 1
ATOM 822 N N . ILE A 1 102 ? 13.530 -5.822 -5.592 1.00 81.31 102 ILE A N 1
ATOM 823 C CA . ILE A 1 102 ? 14.111 -4.578 -5.073 1.00 81.31 102 ILE A CA 1
ATOM 824 C C . ILE A 1 102 ? 15.150 -4.886 -3.980 1.00 81.31 102 ILE A C 1
ATOM 826 O O . ILE A 1 102 ? 16.028 -4.070 -3.721 1.00 81.31 102 ILE A O 1
ATOM 830 N N . GLY A 1 103 ? 15.102 -6.080 -3.384 1.00 79.12 103 GLY A N 1
ATOM 831 C CA . GLY A 1 103 ? 16.038 -6.518 -2.350 1.00 79.12 103 GLY A CA 1
ATOM 832 C C . GLY A 1 103 ? 15.695 -5.975 -0.958 1.00 79.12 103 GLY A C 1
ATOM 833 O O . GLY A 1 103 ? 14.675 -5.302 -0.791 1.00 79.12 103 GLY A O 1
ATOM 834 N N . PRO A 1 104 ? 16.514 -6.297 0.057 1.00 81.69 104 PRO A N 1
ATOM 835 C CA . PRO A 1 104 ? 16.223 -5.955 1.443 1.00 81.69 104 PRO A CA 1
ATOM 836 C C . PRO A 1 104 ? 16.414 -4.467 1.752 1.00 81.69 104 PRO A C 1
ATOM 838 O O . PRO A 1 104 ? 17.206 -3.756 1.121 1.00 81.69 104 PRO A O 1
ATOM 841 N N . TRP A 1 105 ? 15.703 -4.013 2.783 1.00 80.62 105 TRP A N 1
ATOM 842 C CA . TRP A 1 105 ? 15.882 -2.694 3.382 1.00 80.62 105 TRP A CA 1
ATOM 843 C C . TRP A 1 105 ? 17.170 -2.648 4.213 1.00 80.62 105 TRP A C 1
ATOM 845 O O . TRP A 1 105 ? 17.355 -3.458 5.118 1.00 80.62 105 TRP A O 1
ATOM 855 N N . ASN A 1 106 ? 18.058 -1.686 3.945 1.00 78.06 106 ASN A N 1
ATOM 856 C CA . ASN A 1 106 ? 19.338 -1.556 4.659 1.00 78.06 106 ASN A CA 1
ATOM 857 C C . ASN A 1 106 ? 19.317 -0.533 5.813 1.00 78.06 106 ASN A C 1
ATOM 859 O O . ASN A 1 106 ? 20.371 -0.103 6.278 1.00 78.06 106 ASN A O 1
ATOM 863 N N . GLY A 1 107 ? 18.130 -0.087 6.237 1.00 76.06 107 GLY A N 1
ATOM 864 C CA . GLY A 1 107 ? 17.961 0.978 7.231 1.00 76.06 107 GLY A CA 1
ATOM 865 C C . GLY A 1 107 ? 17.882 2.389 6.638 1.00 76.06 107 GLY A C 1
ATOM 866 O O . GLY A 1 107 ? 17.522 3.317 7.355 1.00 76.06 107 GLY A O 1
ATOM 867 N N . ARG A 1 108 ? 18.197 2.572 5.346 1.00 74.00 108 ARG A N 1
ATOM 868 C CA . ARG A 1 108 ? 18.101 3.868 4.646 1.00 74.00 108 ARG A CA 1
ATOM 869 C C . ARG A 1 108 ? 17.429 3.790 3.280 1.00 74.00 108 ARG A C 1
ATOM 871 O O . ARG A 1 108 ? 16.706 4.705 2.911 1.00 74.00 108 ARG A O 1
ATOM 878 N N . VAL A 1 109 ? 17.744 2.758 2.504 1.00 78.50 109 VAL A N 1
ATOM 879 C CA . VAL A 1 109 ? 17.230 2.518 1.152 1.00 78.50 109 VAL A CA 1
ATOM 880 C C . VAL A 1 109 ? 17.099 1.019 0.909 1.00 78.50 109 VAL A C 1
ATOM 882 O O . VAL A 1 109 ? 17.733 0.201 1.580 1.00 78.50 109 VAL A O 1
ATOM 885 N N . PHE A 1 110 ? 16.330 0.648 -0.106 1.00 79.62 110 PHE A N 1
ATOM 886 C CA . PHE A 1 110 ? 16.392 -0.706 -0.637 1.00 79.62 110 PHE A CA 1
ATOM 887 C C . PHE A 1 110 ? 17.640 -0.899 -1.497 1.00 79.62 110 PHE A C 1
ATOM 889 O O . PHE A 1 110 ? 17.999 -0.026 -2.294 1.00 79.62 110 PHE A O 1
ATOM 896 N N . SER A 1 111 ? 18.293 -2.053 -1.358 1.00 79.75 111 SER A N 1
ATOM 897 C CA . SER A 1 111 ? 19.563 -2.347 -2.034 1.00 79.75 111 SER A CA 1
ATOM 898 C C . SER A 1 111 ? 19.478 -2.287 -3.566 1.00 79.75 111 SER A C 1
ATOM 900 O O . SER A 1 111 ? 20.395 -1.778 -4.208 1.00 79.75 111 SER A O 1
ATOM 902 N N . GLY A 1 112 ? 18.368 -2.736 -4.151 1.00 79.06 112 GLY A N 1
ATOM 903 C CA . GLY A 1 112 ? 18.088 -2.710 -5.590 1.00 79.06 112 GLY A CA 1
ATOM 904 C C . GLY A 1 112 ? 17.443 -1.416 -6.092 1.00 79.06 112 GLY A C 1
ATOM 905 O O . GLY A 1 112 ? 17.268 -1.253 -7.297 1.00 79.06 112 GLY A O 1
ATOM 906 N N . ALA A 1 113 ? 17.126 -0.468 -5.204 1.00 78.94 113 ALA A N 1
ATOM 907 C CA . ALA A 1 113 ? 16.581 0.838 -5.570 1.00 78.94 113 ALA A CA 1
ATOM 908 C C . ALA A 1 113 ? 17.294 1.989 -4.830 1.00 78.94 113 ALA A C 1
ATOM 910 O O . ALA A 1 113 ? 16.653 2.790 -4.151 1.00 78.94 113 ALA A O 1
ATOM 911 N N . PRO A 1 114 ? 18.623 2.157 -4.988 1.00 74.50 114 PRO A N 1
ATOM 912 C CA . PRO A 1 114 ? 19.394 3.140 -4.224 1.00 74.50 114 PRO A CA 1
ATOM 913 C C . PRO A 1 114 ? 19.038 4.596 -4.551 1.00 74.50 114 PRO A C 1
ATOM 915 O O . PRO A 1 114 ? 19.415 5.490 -3.793 1.00 74.50 114 PRO A O 1
ATOM 918 N N . LYS A 1 115 ? 18.353 4.844 -5.677 1.00 76.00 115 LYS A N 1
ATOM 919 C CA . LYS A 1 115 ? 17.840 6.164 -6.082 1.00 76.00 115 LYS A CA 1
ATOM 920 C C . LYS A 1 115 ? 16.496 6.510 -5.431 1.00 76.00 115 LYS A C 1
ATOM 922 O O . LYS A 1 115 ? 16.121 7.677 -5.442 1.00 76.00 115 LYS A O 1
ATOM 927 N N . LEU A 1 116 ? 15.790 5.527 -4.868 1.00 74.38 116 LEU A N 1
ATOM 928 C CA . LEU A 1 116 ? 14.536 5.733 -4.151 1.00 74.38 116 LEU A CA 1
ATOM 929 C C . LEU A 1 116 ? 14.859 6.287 -2.753 1.00 74.38 116 LEU A C 1
ATOM 931 O O . LEU A 1 116 ? 14.997 5.545 -1.785 1.00 74.38 116 LEU A O 1
ATOM 935 N N . ARG A 1 117 ? 15.091 7.599 -2.685 1.00 76.12 117 ARG A N 1
ATOM 936 C CA . ARG A 1 117 ? 15.461 8.333 -1.468 1.00 76.12 117 ARG A CA 1
ATOM 937 C C . ARG A 1 117 ? 14.453 9.435 -1.192 1.00 76.12 117 ARG A C 1
ATOM 939 O O . ARG A 1 117 ? 13.794 9.906 -2.118 1.00 76.12 117 ARG A O 1
ATOM 946 N N . ALA A 1 118 ? 14.404 9.866 0.063 1.00 80.38 118 ALA A N 1
ATOM 947 C CA . ALA A 1 118 ? 13.722 11.089 0.452 1.00 80.38 118 ALA A CA 1
ATOM 948 C C . ALA A 1 118 ? 14.220 12.272 -0.394 1.00 80.38 118 ALA A C 1
ATOM 950 O O . ALA A 1 118 ? 15.419 12.414 -0.658 1.00 80.38 118 ALA A O 1
ATOM 951 N N . THR A 1 119 ? 13.290 13.112 -0.825 1.00 84.00 119 THR A N 1
ATOM 952 C CA . THR A 1 119 ? 13.548 14.348 -1.566 1.00 84.00 119 THR A CA 1
ATOM 953 C C . THR A 1 119 ? 12.881 15.514 -0.840 1.00 84.00 119 THR A C 1
ATOM 955 O O . THR A 1 119 ? 12.241 15.325 0.185 1.00 84.00 119 THR A O 1
ATOM 958 N N . LEU A 1 120 ? 12.977 16.734 -1.373 1.00 83.12 120 LEU A N 1
ATOM 959 C CA . LEU A 1 120 ? 12.196 17.867 -0.854 1.00 83.12 120 LEU A CA 1
ATOM 960 C C . LEU A 1 120 ? 10.690 17.750 -1.162 1.00 83.12 120 LEU A C 1
ATOM 962 O O . LEU A 1 120 ? 9.902 18.556 -0.676 1.00 83.12 120 LEU A O 1
ATOM 966 N N . VAL A 1 121 ? 10.289 16.783 -1.995 1.00 85.38 121 VAL A N 1
ATOM 967 C CA . VAL A 1 121 ? 8.903 16.606 -2.449 1.00 85.38 121 VAL A CA 1
ATOM 968 C C . VAL A 1 121 ? 8.202 15.486 -1.684 1.00 85.38 121 VAL A C 1
ATOM 970 O O . VAL A 1 121 ? 7.044 15.650 -1.306 1.00 85.38 121 VAL A O 1
ATOM 973 N N . TYR A 1 122 ? 8.892 14.374 -1.433 1.00 86.69 122 TYR A N 1
ATOM 974 C CA . TYR A 1 122 ? 8.336 13.196 -0.767 1.00 86.69 122 TYR A CA 1
ATOM 975 C C . TYR A 1 122 ? 9.375 12.476 0.099 1.00 86.69 122 TYR A C 1
ATOM 977 O O . TYR A 1 122 ? 10.576 12.537 -0.177 1.00 86.69 122 TYR A O 1
ATOM 985 N N . ASP A 1 123 ? 8.889 11.752 1.103 1.00 90.44 123 ASP A N 1
ATOM 986 C CA . ASP A 1 123 ? 9.664 10.899 2.007 1.00 90.44 123 ASP A CA 1
ATOM 987 C C . ASP A 1 123 ? 9.080 9.479 2.054 1.00 90.44 123 ASP A C 1
ATOM 989 O O . ASP A 1 123 ? 7.950 9.249 1.617 1.00 90.44 123 ASP A O 1
ATOM 993 N N . PHE A 1 124 ? 9.839 8.526 2.587 1.00 89.06 124 PHE A N 1
ATOM 994 C CA . PHE A 1 124 ? 9.433 7.138 2.738 1.00 89.06 124 PHE A CA 1
ATOM 995 C C . PHE A 1 124 ? 9.550 6.667 4.183 1.00 89.06 124 PHE A C 1
ATOM 997 O O . PHE A 1 124 ? 10.528 6.938 4.871 1.00 89.06 124 PHE A O 1
ATOM 1004 N N . SER A 1 125 ? 8.577 5.872 4.608 1.00 89.81 125 SER A N 1
ATOM 1005 C CA . SER A 1 125 ? 8.583 5.159 5.878 1.00 89.81 125 SER A CA 1
ATOM 1006 C C . SER A 1 125 ? 8.611 3.661 5.627 1.00 89.81 125 SER A C 1
ATOM 1008 O O . SER A 1 125 ? 7.800 3.127 4.869 1.00 89.81 125 SER A O 1
ATOM 1010 N N . PHE A 1 126 ? 9.545 2.983 6.286 1.00 89.75 126 PHE A N 1
ATOM 1011 C CA . PHE A 1 126 ? 9.598 1.531 6.350 1.00 89.75 126 PHE A CA 1
ATOM 1012 C C . PHE A 1 126 ? 9.507 1.108 7.812 1.00 89.75 126 PHE A C 1
ATOM 1014 O O . PHE A 1 126 ? 10.381 1.445 8.613 1.00 89.75 126 PHE A O 1
ATOM 1021 N N . VAL A 1 127 ? 8.451 0.381 8.158 1.00 91.94 127 VAL A N 1
ATOM 1022 C CA . VAL A 1 127 ? 8.211 -0.110 9.517 1.00 91.94 127 VAL A CA 1
ATOM 1023 C C . VAL A 1 127 ? 8.188 -1.623 9.484 1.00 91.94 127 VAL A C 1
ATOM 1025 O O . VAL A 1 127 ? 7.535 -2.206 8.631 1.00 91.94 127 VAL A O 1
ATOM 1028 N N . SER A 1 128 ? 8.899 -2.245 10.420 1.00 91.44 128 SER A N 1
ATOM 1029 C CA . SER A 1 128 ? 8.921 -3.692 10.617 1.00 91.44 128 SER A CA 1
ATOM 1030 C C . SER A 1 128 ? 8.904 -3.971 12.113 1.00 91.44 128 SER A C 1
ATOM 1032 O O . SER A 1 128 ? 9.921 -3.805 12.788 1.00 91.44 128 SER A O 1
ATOM 1034 N N . ASN A 1 129 ? 7.751 -4.364 12.643 1.00 92.88 129 ASN A N 1
ATOM 1035 C CA . ASN A 1 129 ? 7.583 -4.728 14.046 1.00 92.88 129 ASN A CA 1
ATOM 1036 C C . ASN A 1 129 ? 6.640 -5.941 14.183 1.00 92.88 129 ASN A C 1
ATOM 1038 O O . ASN A 1 129 ? 6.312 -6.597 13.199 1.00 92.88 129 ASN A O 1
ATOM 1042 N N . LYS A 1 130 ? 6.249 -6.278 15.416 1.00 94.56 130 LYS A N 1
ATOM 1043 C CA . LYS A 1 130 ? 5.396 -7.442 15.713 1.00 94.56 130 LYS A CA 1
ATOM 1044 C C . LYS A 1 130 ? 3.948 -7.308 15.217 1.00 94.56 130 LYS A C 1
ATOM 1046 O O . LYS A 1 130 ? 3.273 -8.319 15.077 1.00 94.56 130 LYS A O 1
ATOM 1051 N N . ASP A 1 131 ? 3.476 -6.081 15.012 1.00 95.19 131 ASP A N 1
ATOM 1052 C CA . ASP A 1 131 ? 2.085 -5.767 14.686 1.00 95.19 131 ASP A CA 1
ATOM 1053 C C . ASP A 1 131 ? 1.914 -5.520 13.181 1.00 95.19 131 ASP A C 1
ATOM 1055 O O . ASP A 1 131 ? 0.918 -5.934 12.594 1.00 95.19 131 ASP A O 1
ATOM 1059 N N . GLU A 1 132 ? 2.892 -4.878 12.540 1.00 95.06 132 GLU A N 1
ATOM 1060 C CA . GLU A 1 132 ? 2.837 -4.537 11.121 1.00 95.06 132 GLU A CA 1
ATOM 1061 C C . GLU A 1 132 ? 4.220 -4.464 10.460 1.00 95.06 132 GLU A C 1
ATOM 1063 O O . GLU A 1 132 ? 5.242 -4.144 11.079 1.00 95.06 132 GLU A O 1
ATOM 1068 N N . LEU A 1 133 ? 4.218 -4.728 9.158 1.00 93.81 133 LEU A N 1
ATOM 1069 C CA . LEU A 1 133 ? 5.339 -4.551 8.252 1.00 93.81 133 LEU A CA 1
ATOM 1070 C C . LEU A 1 133 ? 4.852 -3.770 7.044 1.00 93.81 133 LEU A C 1
ATOM 1072 O O . LEU A 1 133 ? 4.034 -4.282 6.295 1.00 93.81 133 LEU A O 1
ATOM 1076 N N . TYR A 1 134 ? 5.359 -2.575 6.787 1.00 93.88 134 TYR A N 1
ATOM 1077 C CA . TYR A 1 134 ? 4.944 -1.853 5.592 1.00 93.88 134 TYR A CA 1
ATOM 1078 C C . TYR A 1 134 ? 6.002 -0.907 5.056 1.00 93.88 134 TYR A C 1
ATOM 1080 O O . TYR A 1 134 ? 6.895 -0.436 5.762 1.00 93.88 134 TYR A O 1
ATOM 1088 N N . PHE A 1 135 ? 5.819 -0.591 3.783 1.00 91.88 135 PHE A N 1
ATOM 1089 C CA . PHE A 1 135 ? 6.437 0.510 3.087 1.00 91.88 135 PHE A CA 1
ATOM 1090 C C . PHE A 1 135 ? 5.361 1.531 2.705 1.00 91.88 135 PHE A C 1
ATOM 1092 O O . PHE A 1 135 ? 4.299 1.176 2.194 1.00 91.88 135 PHE A O 1
ATOM 1099 N N . MET A 1 136 ? 5.620 2.799 2.999 1.00 93.69 136 MET A N 1
ATOM 1100 C CA . MET A 1 136 ? 4.703 3.920 2.794 1.00 93.69 136 MET A CA 1
ATOM 1101 C C . MET A 1 136 ? 5.498 5.113 2.268 1.00 93.69 136 MET A C 1
ATOM 1103 O O . MET A 1 136 ? 6.650 5.301 2.656 1.00 93.69 136 MET A O 1
ATOM 1107 N N . PHE A 1 137 ? 4.895 5.932 1.409 1.00 91.81 137 PHE A N 1
ATOM 1108 C CA . PHE A 1 137 ? 5.456 7.234 1.054 1.00 91.81 137 PHE A CA 1
ATOM 1109 C C . PHE A 1 137 ? 4.532 8.366 1.492 1.00 91.81 137 PHE A C 1
ATOM 1111 O O . PHE A 1 137 ? 3.314 8.202 1.575 1.00 91.81 137 PHE A O 1
ATOM 1118 N N . HIS A 1 138 ? 5.130 9.518 1.771 1.00 91.94 138 HIS A N 1
ATOM 1119 C CA . HIS A 1 138 ? 4.455 10.730 2.215 1.00 91.94 138 HIS A CA 1
ATOM 1120 C C . HIS A 1 138 ? 4.868 11.904 1.341 1.00 91.94 138 HIS A C 1
ATOM 1122 O O . HIS A 1 138 ? 6.014 11.982 0.905 1.00 91.94 138 HIS A O 1
ATOM 1128 N N . MET A 1 139 ? 3.954 12.846 1.127 1.00 92.31 139 MET A N 1
ATOM 1129 C CA . MET A 1 139 ? 4.273 14.111 0.469 1.00 92.31 139 MET A CA 1
ATOM 1130 C C . MET A 1 139 ? 4.723 15.129 1.514 1.00 92.31 139 MET A C 1
ATOM 1132 O O . MET A 1 139 ? 3.997 15.397 2.466 1.00 92.31 139 MET A O 1
ATOM 1136 N N . ILE A 1 140 ? 5.906 15.711 1.317 1.00 91.44 140 ILE A N 1
ATOM 1137 C CA . ILE A 1 140 ? 6.379 16.866 2.095 1.00 91.44 140 ILE A CA 1
ATOM 1138 C C . ILE A 1 140 ? 5.745 18.141 1.532 1.00 91.44 140 ILE A C 1
ATOM 1140 O O . ILE A 1 140 ? 5.279 18.997 2.278 1.00 91.44 140 ILE A O 1
ATOM 1144 N N . ASN A 1 141 ? 5.696 18.254 0.201 1.00 89.75 141 ASN A N 1
ATOM 1145 C CA . ASN A 1 141 ? 4.998 19.340 -0.475 1.00 89.75 141 ASN A CA 1
ATOM 1146 C C . ASN A 1 141 ? 3.564 18.911 -0.813 1.00 89.75 141 ASN A C 1
ATOM 1148 O O . ASN A 1 141 ? 3.331 18.240 -1.818 1.00 89.75 141 ASN A O 1
ATOM 1152 N N . THR A 1 142 ? 2.608 19.324 0.019 1.00 86.31 142 THR A N 1
ATOM 1153 C CA . THR A 1 142 ? 1.184 18.974 -0.116 1.00 86.31 142 THR A CA 1
ATOM 1154 C C . THR A 1 142 ? 0.476 19.676 -1.277 1.00 86.31 142 THR A C 1
ATOM 1156 O O . THR A 1 142 ? -0.646 19.310 -1.606 1.00 86.31 142 THR A O 1
ATOM 1159 N N . SER A 1 143 ? 1.110 20.665 -1.917 1.00 89.12 143 SER A N 1
ATOM 1160 C CA . SER A 1 143 ? 0.566 21.328 -3.112 1.00 89.12 143 SER A CA 1
ATOM 1161 C C . SER A 1 143 ? 0.808 20.532 -4.399 1.00 89.12 143 SER A C 1
ATOM 1163 O O . SER A 1 143 ? 0.277 20.891 -5.449 1.00 89.12 143 SER A O 1
ATOM 1165 N N . LEU A 1 144 ? 1.632 19.479 -4.349 1.00 89.88 144 LEU A N 1
ATOM 1166 C CA . LEU A 1 144 ? 1.903 18.596 -5.480 1.00 89.88 144 LEU A CA 1
ATOM 1167 C C . LEU A 1 144 ? 1.109 17.298 -5.350 1.00 89.88 144 LEU A C 1
ATOM 1169 O O . LEU A 1 144 ? 0.990 16.728 -4.269 1.00 89.88 144 LEU A O 1
ATOM 1173 N N . ILE A 1 145 ? 0.624 16.798 -6.485 1.00 89.44 145 ILE A N 1
ATOM 1174 C CA . ILE A 1 145 ? -0.040 15.498 -6.571 1.00 89.44 145 ILE A CA 1
ATOM 1175 C C . ILE A 1 145 ? 0.967 14.496 -7.128 1.00 89.44 145 ILE A C 1
ATOM 1177 O O . ILE A 1 145 ? 1.522 14.699 -8.208 1.00 89.44 145 ILE A O 1
ATOM 1181 N N . SER A 1 146 ? 1.193 13.410 -6.392 1.00 90.50 146 SER A N 1
ATOM 1182 C CA . SER A 1 146 ? 2.050 12.303 -6.812 1.00 90.50 146 SER A CA 1
ATOM 1183 C C . SER A 1 146 ? 1.347 10.976 -6.559 1.00 90.50 146 SER A C 1
ATOM 1185 O O . SER A 1 146 ? 0.669 10.808 -5.545 1.00 90.50 146 SER A O 1
ATOM 1187 N N . ARG A 1 147 ? 1.521 10.032 -7.482 1.00 93.06 147 ARG A N 1
ATOM 1188 C CA . ARG A 1 147 ? 1.077 8.643 -7.352 1.00 93.06 147 ARG A CA 1
ATOM 1189 C C . ARG A 1 147 ? 2.057 7.730 -8.074 1.00 93.06 147 ARG A C 1
ATOM 1191 O O . ARG A 1 147 ? 2.621 8.128 -9.095 1.00 93.06 147 ARG A O 1
ATOM 1198 N N . ALA A 1 148 ? 2.218 6.510 -7.581 1.00 92.50 148 ALA A N 1
ATOM 1199 C CA . ALA A 1 148 ? 2.894 5.447 -8.314 1.00 92.50 148 ALA A CA 1
ATOM 1200 C C . ALA A 1 148 ? 1.845 4.473 -8.858 1.00 92.50 148 ALA A C 1
ATOM 1202 O O . ALA A 1 148 ? 0.905 4.134 -8.148 1.00 92.50 148 ALA A O 1
ATOM 1203 N N . VAL A 1 149 ? 1.992 4.047 -10.110 1.00 94.94 149 VAL A N 1
ATOM 1204 C CA . VAL A 1 149 ? 1.056 3.127 -10.772 1.00 94.94 149 VAL A CA 1
ATOM 1205 C C . VAL A 1 149 ? 1.839 1.924 -11.274 1.00 94.94 149 VAL A C 1
ATOM 1207 O O . VAL A 1 149 ? 2.861 2.086 -11.944 1.00 94.94 149 VAL A O 1
ATOM 1210 N N . LEU A 1 150 ? 1.374 0.725 -10.935 1.00 94.19 150 LEU A N 1
ATOM 1211 C CA . LEU A 1 150 ? 1.915 -0.527 -11.437 1.00 94.19 150 LEU A CA 1
ATOM 1212 C C . LEU A 1 150 ? 1.249 -0.864 -12.774 1.00 94.19 150 LEU A C 1
ATOM 1214 O O . LEU A 1 150 ? 0.109 -1.318 -12.809 1.00 94.19 150 LEU A O 1
ATOM 1218 N N . ASN A 1 151 ? 1.971 -0.660 -13.875 1.00 91.50 151 ASN A N 1
ATOM 1219 C CA . ASN A 1 151 ? 1.474 -0.990 -15.209 1.00 91.50 151 ASN A CA 1
ATOM 1220 C C . ASN A 1 151 ? 1.890 -2.404 -15.641 1.00 91.50 151 ASN A C 1
ATOM 1222 O O . ASN A 1 151 ? 3.000 -2.842 -15.342 1.00 91.50 151 ASN A O 1
ATOM 1226 N N . GLN A 1 152 ? 1.024 -3.085 -16.397 1.00 83.69 152 GLN A N 1
ATOM 1227 C CA . GLN A 1 152 ? 1.298 -4.397 -16.991 1.00 83.69 152 GLN A CA 1
ATOM 1228 C C . GLN A 1 152 ? 2.192 -4.334 -18.244 1.00 83.69 152 GLN A C 1
ATOM 1230 O O . GLN A 1 152 ? 2.787 -5.350 -18.615 1.00 83.69 152 GLN A O 1
ATOM 1235 N N . THR A 1 153 ? 2.286 -3.162 -18.884 1.00 68.12 153 THR A N 1
ATOM 1236 C CA . THR A 1 153 ? 2.960 -2.957 -20.182 1.00 68.12 153 THR A CA 1
ATOM 1237 C C . THR A 1 153 ? 4.030 -1.878 -20.115 1.00 68.12 153 THR A C 1
ATOM 1239 O O . THR A 1 153 ? 3.773 -0.832 -19.470 1.00 68.12 153 THR A O 1
#

Radius of gyration: 17.82 Å; chains: 1; bounding box: 49×39×47 Å

Secondary structure (DSSP, 8-state):
----------EEEEE-TTS-EEEEETT--STT--SEEGGGS--SEE-TT--EEEETTTTEEE-EEEEEETTEEEEEEEEEEEE-SSS-EEEEEETTEEEEEEEEB-SSSBTT-TT----SSEEEEEEESSSEEEEEEEESSTTS---EE----

InterPro domains:
  IPR000858 S-locus glycoprotein domain [PF00954] (100-152)
  IPR001480 Bulb-type lectin domain [PF01453] (3-68)
  IPR036426 Bulb-type lectin domain superfamily [SSF51110] (8-73)

pLDDT: mean 86.96, std 12.19, range [36.0, 97.5]

Organism: Quercus lobata (NCBI:txid97700)

Foldseek 3Di:
DDDPPPDPAQWDWDQDPQRKTFIDHPPDPDPPPTPDICLLPEEQKAGAPRWFFAFLVVRGGHKYFAACAPVGSPGHQWIWGWDPDPATWIFIGRNPHTPDTQDHDPVAGRPNCPVPHDDCFKHWDADDDPGTTTIGMHGNPPVDGDMDGHHPD

Sequence (153 aa):
MANSTKEAGNSKVQLLDSGNLVLREENEEKPENYSWQSFDYPSDTWLPGMKVGWDFRTGLERCLTAWKSLDDPSLGELSWGIELHDYLEIVMKKGSNKFFRIGPWNGRVFSGAPKLRATLVYDFSFVSNKDELYFMFHMINTSLISRAVLNQT